Protein AF-A0A822GIM3-F1 (afdb_monomer_lite)

Structure (mmCIF, N/CA/C/O backbone):
data_AF-A0A822GIM3-F1
#
_entry.id   AF-A0A822GIM3-F1
#
loop_
_atom_site.group_PDB
_atom_site.id
_atom_site.type_symbol
_atom_site.label_atom_id
_atom_site.label_alt_id
_atom_site.label_comp_id
_atom_site.label_asym_id
_atom_site.label_entity_id
_atom_site.label_seq_id
_atom_site.pdbx_PDB_ins_code
_atom_site.Cartn_x
_atom_site.Cartn_y
_atom_site.Cartn_z
_atom_site.occupancy
_atom_site.B_iso_or_equiv
_atom_site.auth_seq_id
_atom_site.auth_comp_id
_atom_site.auth_asym_id
_atom_site.auth_atom_id
_atom_site.pdbx_PDB_model_num
ATOM 1 N N . MET A 1 1 ? -14.346 5.847 -53.983 1.00 46.53 1 MET A N 1
ATOM 2 C CA . MET A 1 1 ? -13.901 5.227 -52.721 1.00 46.53 1 MET A CA 1
ATOM 3 C C . MET A 1 1 ? -13.361 6.343 -51.842 1.00 46.53 1 MET A C 1
ATOM 5 O O . MET A 1 1 ? -12.345 6.899 -52.210 1.00 46.53 1 MET A O 1
ATOM 9 N N . LEU A 1 2 ? -14.100 6.735 -50.801 1.00 42.34 2 LEU A N 1
ATOM 10 C CA . LEU A 1 2 ? -13.643 7.383 -49.560 1.00 42.34 2 LEU A CA 1
ATOM 11 C C . LEU A 1 2 ? -14.888 7.415 -48.658 1.00 42.34 2 LEU A C 1
ATOM 13 O O . LEU A 1 2 ? -15.799 8.217 -48.856 1.00 42.34 2 LEU A O 1
ATOM 17 N N . ALA A 1 3 ? -14.997 6.414 -47.785 1.00 41.00 3 ALA A N 1
ATOM 18 C CA . ALA A 1 3 ? -16.156 6.207 -46.928 1.00 41.00 3 ALA A CA 1
ATOM 19 C C . ALA A 1 3 ? -16.236 7.296 -45.850 1.00 41.00 3 ALA A C 1
ATOM 21 O O . ALA A 1 3 ? -15.258 7.594 -45.167 1.00 41.00 3 ALA A O 1
ATOM 22 N N . SER A 1 4 ? -17.433 7.861 -45.704 1.00 48.88 4 SER A N 1
ATOM 23 C CA . SER A 1 4 ? -17.830 8.683 -44.566 1.00 48.88 4 SER A CA 1
ATOM 24 C C . SER A 1 4 ? -17.836 7.846 -43.289 1.00 48.88 4 SER A C 1
ATOM 26 O O . SER A 1 4 ? -18.501 6.817 -43.246 1.00 48.88 4 SER A O 1
ATOM 28 N N . PHE A 1 5 ? -17.196 8.333 -42.230 1.00 44.34 5 PHE A N 1
ATOM 29 C CA . PHE A 1 5 ? -17.480 7.895 -40.865 1.00 44.34 5 PHE A CA 1
ATOM 30 C C . PHE A 1 5 ? -17.882 9.110 -40.035 1.00 44.34 5 PHE A C 1
ATOM 32 O O . PHE A 1 5 ? -17.058 9.841 -39.493 1.00 44.34 5 PHE A O 1
ATOM 39 N N . ARG A 1 6 ? -19.196 9.334 -39.977 1.00 51.81 6 ARG A N 1
ATOM 40 C CA . ARG A 1 6 ? -19.855 10.164 -38.972 1.00 51.81 6 ARG A CA 1
ATOM 41 C C . ARG A 1 6 ? -20.834 9.246 -38.231 1.00 51.81 6 ARG A C 1
ATOM 43 O O . ARG A 1 6 ? -21.619 8.571 -38.889 1.00 51.81 6 ARG A O 1
ATOM 50 N N . LYS A 1 7 ? -20.800 9.318 -36.895 1.00 45.03 7 LYS A N 1
ATOM 51 C CA . LYS A 1 7 ? -21.687 8.704 -35.884 1.00 45.03 7 LYS A CA 1
ATOM 52 C C . LYS A 1 7 ? -21.379 7.271 -35.440 1.00 45.03 7 LYS A C 1
ATOM 54 O O . LYS A 1 7 ? -21.705 6.307 -36.120 1.00 45.03 7 LYS A O 1
ATOM 59 N N . GLN A 1 8 ? -20.969 7.174 -34.177 1.00 44.38 8 GLN A N 1
ATOM 60 C CA . GLN A 1 8 ? -21.656 6.295 -33.239 1.00 44.38 8 GLN A CA 1
ATOM 61 C C . GLN A 1 8 ? -21.831 7.038 -31.908 1.00 44.38 8 GLN A C 1
ATOM 63 O O . GLN A 1 8 ? -20.985 6.991 -31.024 1.00 44.38 8 GLN A O 1
ATOM 68 N N . ASP A 1 9 ? -22.943 7.764 -31.800 1.00 48.06 9 ASP A N 1
ATOM 69 C CA . ASP A 1 9 ? -23.622 7.945 -30.523 1.00 48.06 9 ASP A CA 1
ATOM 70 C C . ASP A 1 9 ? -24.108 6.564 -30.072 1.00 48.06 9 ASP A C 1
ATOM 72 O O . ASP A 1 9 ? -24.912 5.936 -30.769 1.00 48.06 9 ASP A O 1
ATOM 76 N N . LYS A 1 10 ? -23.670 6.098 -28.903 1.00 49.19 10 LYS A N 1
ATOM 77 C CA . LYS A 1 10 ? -24.512 5.229 -28.085 1.00 49.19 10 LYS A CA 1
ATOM 78 C C . LYS A 1 10 ? -24.164 5.402 -26.611 1.00 49.19 10 LYS A C 1
ATOM 80 O O . LYS A 1 10 ? -23.108 4.988 -26.152 1.00 49.19 10 LYS A O 1
ATOM 85 N N . LYS A 1 11 ? -25.088 6.065 -25.910 1.00 44.78 11 LYS A N 1
ATOM 86 C CA . LYS A 1 11 ? -25.355 5.880 -24.485 1.00 44.78 11 LYS A CA 1
ATOM 87 C C . LYS A 1 11 ? -25.225 4.398 -24.130 1.00 44.78 11 LYS A C 1
ATOM 89 O O . LYS A 1 11 ? -25.958 3.601 -24.707 1.00 44.78 11 LYS A O 1
ATOM 94 N N . ASP A 1 12 ? -24.403 4.083 -23.143 1.00 47.66 12 ASP A N 1
ATOM 95 C CA . ASP A 1 12 ? -24.634 2.929 -22.277 1.00 47.66 12 ASP A CA 1
ATOM 96 C C . ASP A 1 12 ? -24.921 3.474 -20.875 1.00 47.66 12 ASP A C 1
ATOM 98 O O . ASP A 1 12 ? -24.072 3.495 -19.987 1.00 47.66 12 ASP A O 1
ATOM 102 N N . GLU A 1 13 ? -26.142 3.992 -20.713 1.00 49.31 13 GLU A N 1
ATOM 103 C CA . GLU A 1 13 ? -26.797 3.925 -19.413 1.00 49.31 13 GLU A CA 1
ATOM 104 C C . GLU A 1 13 ? -27.410 2.528 -19.272 1.00 49.31 13 GLU A C 1
ATOM 106 O O . GLU A 1 13 ? -28.245 2.128 -20.078 1.00 49.31 13 GLU A O 1
ATOM 111 N N . GLU A 1 14 ? -26.964 1.843 -18.218 1.00 58.34 14 GLU A N 1
ATOM 112 C CA . GLU A 1 14 ? -27.718 0.886 -17.404 1.00 58.34 14 GLU A CA 1
ATOM 113 C C . GLU A 1 14 ? -28.227 -0.416 -18.058 1.00 58.34 14 GLU A C 1
ATOM 115 O O . GLU A 1 14 ? -29.291 -0.451 -18.666 1.00 58.34 14 GLU A O 1
ATOM 120 N N . SER A 1 15 ? -27.563 -1.548 -17.765 1.00 40.03 15 SER A N 1
ATOM 121 C CA . SER A 1 15 ? -28.259 -2.725 -17.201 1.00 40.03 15 SER A CA 1
ATOM 122 C C . SER A 1 15 ? -27.339 -3.917 -16.917 1.00 40.03 15 SER A C 1
ATOM 124 O O . SER A 1 15 ? -26.696 -4.438 -17.825 1.00 40.03 15 SER A O 1
ATOM 126 N N . GLY A 1 16 ? -27.379 -4.426 -15.677 1.00 40.22 16 GLY A N 1
ATOM 127 C CA . GLY A 1 16 ? -27.106 -5.843 -15.401 1.00 40.22 16 GLY A CA 1
ATOM 128 C C . GLY A 1 16 ? -26.168 -6.157 -14.230 1.00 40.22 16 GLY A C 1
ATOM 129 O O . GLY A 1 16 ? -25.064 -6.626 -14.449 1.00 40.22 16 GLY A O 1
ATOM 130 N N . THR A 1 17 ? -26.620 -5.973 -12.987 1.00 47.16 17 THR A N 1
ATOM 131 C CA . THR A 1 17 ? -26.383 -6.901 -11.846 1.00 47.16 17 THR A CA 1
ATOM 132 C C . THR A 1 17 ? -24.949 -7.346 -11.480 1.00 47.16 17 THR A C 1
ATOM 134 O O . THR A 1 17 ? -24.782 -8.241 -10.657 1.00 47.16 17 THR A O 1
ATOM 137 N N . SER A 1 18 ? -23.887 -6.718 -11.971 1.00 56.53 18 SER A N 1
ATOM 138 C CA . SER A 1 18 ? -22.538 -6.892 -11.422 1.00 56.53 18 SER A CA 1
ATOM 139 C C . SER A 1 18 ? -22.216 -5.676 -10.567 1.00 56.53 18 SER A C 1
ATOM 141 O O . SER A 1 18 ? -21.803 -4.637 -11.081 1.00 56.53 18 SER A O 1
ATOM 143 N N . GLY A 1 19 ? -22.474 -5.773 -9.259 1.00 71.19 19 GLY A N 1
ATOM 144 C CA . GLY A 1 19 ? -22.085 -4.728 -8.312 1.00 71.19 19 GLY A CA 1
ATOM 145 C C . GLY A 1 19 ? -20.615 -4.343 -8.498 1.00 71.19 19 GLY A C 1
ATOM 146 O O . GLY A 1 19 ? -19.815 -5.163 -8.946 1.00 71.19 19 GLY A O 1
ATOM 147 N N . ASN A 1 20 ? -20.265 -3.097 -8.165 1.00 79.75 20 ASN A N 1
ATOM 148 C CA . ASN A 1 20 ? -18.878 -2.636 -8.219 1.00 79.75 20 ASN A CA 1
ATOM 149 C C . ASN A 1 20 ? -17.953 -3.710 -7.595 1.00 79.75 20 ASN A C 1
ATOM 151 O O . ASN A 1 20 ? -18.190 -4.081 -6.440 1.00 79.75 20 ASN A O 1
ATOM 155 N N . PRO A 1 21 ? -16.932 -4.222 -8.314 1.00 81.69 21 PRO A N 1
ATOM 156 C CA . PRO A 1 21 ? -16.071 -5.309 -7.831 1.00 81.69 21 PRO A CA 1
ATOM 157 C C . PRO A 1 21 ? -15.328 -4.964 -6.533 1.00 81.69 21 PRO A C 1
ATOM 159 O O . PRO A 1 21 ? -14.816 -5.850 -5.855 1.00 81.69 21 PRO A O 1
ATOM 162 N N . TYR A 1 22 ? -15.299 -3.682 -6.168 1.00 84.69 22 TYR A N 1
ATOM 163 C CA . TYR A 1 22 ? -14.683 -3.155 -4.958 1.00 84.69 22 TYR A CA 1
ATOM 164 C C . TYR A 1 22 ? -15.695 -2.811 -3.850 1.00 84.69 22 TYR A C 1
ATOM 166 O O . TYR A 1 22 ? -15.312 -2.267 -2.821 1.00 84.69 22 TYR A O 1
ATOM 174 N N . LYS A 1 23 ? -16.991 -3.119 -4.020 1.00 81.19 23 LYS A N 1
ATOM 175 C CA . LYS A 1 23 ? -18.057 -2.714 -3.083 1.00 81.19 23 LYS A CA 1
ATOM 176 C C . LYS A 1 23 ? -17.884 -3.270 -1.663 1.00 81.19 23 LYS A C 1
ATOM 178 O O . LYS A 1 23 ? -18.277 -2.595 -0.723 1.00 81.19 23 LYS A O 1
ATOM 183 N N . ASN A 1 24 ? -17.305 -4.461 -1.515 1.00 85.69 24 ASN A N 1
ATOM 184 C CA . ASN A 1 24 ? -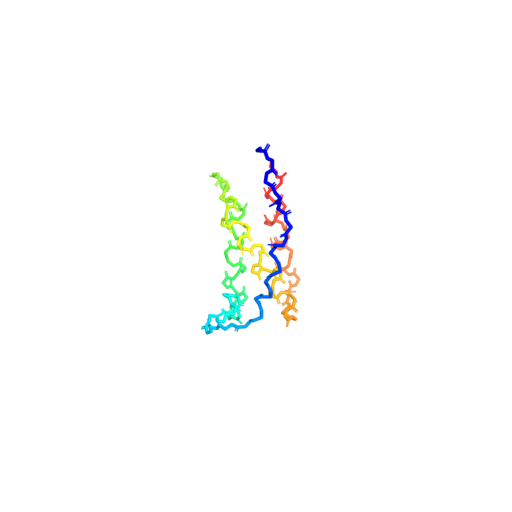17.144 -5.152 -0.230 1.00 85.69 24 ASN A CA 1
ATOM 185 C C . ASN A 1 24 ? -15.665 -5.464 0.042 1.00 85.69 24 ASN A C 1
ATOM 187 O O . ASN A 1 24 ? -15.291 -6.621 0.223 1.00 85.69 24 ASN A O 1
ATOM 191 N N . LEU A 1 25 ? -14.805 -4.447 -0.018 1.00 91.88 25 LEU A N 1
ATOM 192 C CA . LEU A 1 25 ? -13.401 -4.607 0.353 1.00 91.88 25 LEU A CA 1
ATOM 193 C C . LEU A 1 25 ? -13.244 -4.570 1.871 1.00 91.88 25 LEU A C 1
ATOM 195 O O . LEU A 1 25 ? -13.740 -3.662 2.530 1.00 91.88 25 LEU A O 1
ATOM 199 N N . GLU A 1 26 ? -12.493 -5.523 2.410 1.00 93.62 26 GLU A N 1
ATOM 200 C CA . GLU A 1 26 ? -12.067 -5.501 3.806 1.00 93.62 26 GLU A CA 1
ATOM 201 C C . GLU A 1 26 ? -10.710 -4.807 3.922 1.00 93.62 26 GLU A C 1
ATOM 203 O O . GLU A 1 26 ? -9.740 -5.218 3.274 1.00 93.62 26 GLU A O 1
ATOM 208 N N . LYS A 1 27 ? -10.620 -3.781 4.779 1.00 94.38 27 LYS A N 1
ATOM 209 C CA . LYS A 1 27 ? -9.392 -2.997 4.973 1.00 94.38 27 LYS A CA 1
ATOM 210 C C . LYS A 1 27 ? -8.170 -3.875 5.240 1.00 94.38 27 LYS A C 1
ATOM 212 O O . LYS A 1 27 ? -7.153 -3.727 4.567 1.00 94.38 27 LYS A O 1
ATOM 217 N N . ALA A 1 28 ? -8.279 -4.815 6.179 1.00 95.25 28 ALA A N 1
ATOM 218 C CA . ALA A 1 28 ? -7.175 -5.700 6.548 1.00 95.25 28 ALA A C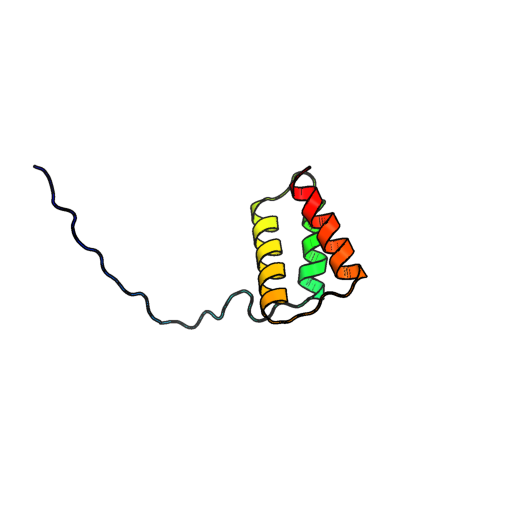A 1
ATOM 219 C C . ALA A 1 28 ? -6.651 -6.510 5.348 1.00 95.25 28 ALA A C 1
ATOM 221 O O . ALA A 1 28 ? -5.441 -6.609 5.151 1.00 95.25 28 ALA A O 1
ATOM 222 N N . SER A 1 29 ? -7.556 -7.014 4.505 1.00 96.00 29 SER A N 1
ATOM 223 C CA . SER A 1 29 ? -7.223 -7.776 3.299 1.00 96.00 29 SER A CA 1
ATOM 224 C C . SER A 1 29 ? -6.487 -6.912 2.273 1.00 96.00 29 SER A C 1
ATOM 226 O O . SER A 1 29 ? -5.437 -7.309 1.771 1.00 96.00 29 SER A O 1
ATOM 228 N N . VAL A 1 30 ? -6.970 -5.690 2.015 1.00 95.94 30 VAL A N 1
ATOM 229 C CA . VAL A 1 30 ? -6.323 -4.751 1.079 1.00 95.94 30 VAL A CA 1
ATOM 230 C C . VAL A 1 30 ? -4.924 -4.349 1.564 1.00 95.94 30 VAL A C 1
ATOM 232 O O . VAL A 1 30 ? -3.977 -4.338 0.775 1.00 95.94 30 VAL A O 1
ATOM 235 N N . LEU A 1 31 ? -4.770 -4.070 2.863 1.00 96.25 31 LEU A N 1
ATOM 236 C CA . LEU A 1 31 ? -3.477 -3.736 3.469 1.00 96.25 31 LEU A CA 1
ATOM 237 C C . LEU A 1 31 ? -2.500 -4.920 3.442 1.00 96.25 31 LEU A C 1
ATOM 239 O O . LEU A 1 31 ? -1.307 -4.741 3.197 1.00 96.25 31 LEU A O 1
ATOM 243 N N . GLN A 1 32 ? -2.991 -6.145 3.634 1.00 96.31 32 GLN A N 1
ATOM 244 C CA . GLN A 1 32 ? -2.170 -7.345 3.498 1.00 96.31 32 GLN A CA 1
ATOM 245 C C . GLN A 1 32 ? -1.715 -7.553 2.048 1.00 96.31 32 GLN A C 1
ATOM 247 O O . GLN A 1 32 ? -0.544 -7.862 1.814 1.00 96.31 32 GLN A O 1
ATOM 252 N N . GLU A 1 33 ? -2.603 -7.347 1.070 1.00 96.31 33 GLU A N 1
ATOM 253 C CA . GLU A 1 33 ? -2.262 -7.429 -0.351 1.00 96.31 33 GLU A CA 1
ATOM 254 C C . GLU A 1 33 ? -1.173 -6.417 -0.743 1.00 96.31 33 GLU A C 1
ATOM 256 O O . GLU A 1 33 ? -0.299 -6.762 -1.542 1.00 96.31 33 GLU A O 1
ATOM 261 N N . ALA A 1 34 ? -1.156 -5.216 -0.147 1.00 95.75 34 ALA A N 1
ATOM 262 C CA . ALA A 1 34 ? -0.152 -4.175 -0.405 1.00 95.75 34 ALA A CA 1
ATOM 263 C C . ALA A 1 34 ? 1.297 -4.628 -0.147 1.00 95.75 34 ALA A C 1
ATOM 265 O O . ALA A 1 34 ? 2.233 -4.081 -0.731 1.00 95.75 34 ALA A O 1
ATOM 266 N N . ARG A 1 35 ? 1.512 -5.699 0.632 1.00 94.19 35 ARG A N 1
ATOM 267 C CA . ARG A 1 35 ? 2.840 -6.318 0.786 1.00 94.19 35 ARG A CA 1
ATOM 268 C C . ARG A 1 35 ? 3.429 -6.795 -0.544 1.00 94.19 35 ARG A C 1
ATOM 270 O O . ARG A 1 35 ? 4.649 -6.759 -0.687 1.00 94.19 35 ARG A O 1
ATOM 277 N N . THR A 1 36 ? 2.578 -7.126 -1.523 1.00 95.31 36 THR A N 1
ATOM 278 C CA . THR A 1 36 ? 2.955 -7.480 -2.906 1.00 95.31 36 THR A CA 1
ATOM 279 C C . THR A 1 36 ? 3.856 -6.421 -3.554 1.00 95.31 36 THR A C 1
ATOM 281 O O . THR A 1 36 ? 4.672 -6.756 -4.403 1.00 95.31 36 THR A O 1
ATOM 284 N N . PHE A 1 37 ? 3.771 -5.145 -3.154 1.00 95.88 37 PHE A N 1
ATOM 285 C CA . PHE A 1 37 ? 4.629 -4.083 -3.701 1.00 95.88 37 PHE A CA 1
ATOM 286 C C . PHE A 1 37 ? 6.125 -4.280 -3.403 1.00 95.88 37 PHE A C 1
ATOM 288 O O . PHE A 1 37 ? 6.963 -3.638 -4.025 1.00 95.88 37 PHE A O 1
ATOM 295 N N . ASN A 1 38 ? 6.464 -5.163 -2.460 1.00 93.50 38 ASN A N 1
ATOM 296 C CA . ASN A 1 38 ? 7.838 -5.503 -2.098 1.00 93.50 38 ASN A CA 1
ATOM 297 C C . ASN A 1 38 ? 8.373 -6.733 -2.854 1.00 93.50 38 ASN A C 1
ATOM 299 O O . ASN A 1 38 ? 9.513 -7.126 -2.615 1.00 93.50 38 ASN A O 1
ATOM 303 N N . GLU A 1 39 ? 7.556 -7.387 -3.685 1.00 93.31 39 GLU A N 1
ATOM 304 C CA . GLU A 1 39 ? 7.967 -8.571 -4.441 1.00 93.31 39 GLU A CA 1
ATOM 305 C C . GLU A 1 39 ? 8.904 -8.185 -5.594 1.00 93.31 39 GLU A C 1
ATOM 307 O O . GLU A 1 39 ? 8.642 -7.239 -6.337 1.00 93.31 39 GLU A O 1
ATOM 312 N N . THR A 1 40 ? 9.961 -8.976 -5.786 1.00 90.75 40 THR A N 1
ATOM 313 C CA . THR A 1 40 ? 10.874 -8.861 -6.928 1.00 90.75 40 THR A CA 1
ATOM 314 C C . THR A 1 40 ? 10.891 -10.200 -7.672 1.00 90.75 40 THR A C 1
ATOM 316 O O . THR A 1 40 ? 11.301 -11.199 -7.077 1.00 90.75 40 THR A O 1
ATOM 319 N N . PRO A 1 41 ? 10.475 -10.266 -8.952 1.00 91.25 41 PRO A N 1
ATOM 320 C CA . PRO A 1 41 ? 10.056 -9.156 -9.811 1.00 91.25 41 PRO A CA 1
ATOM 321 C C . PRO A 1 41 ? 8.634 -8.646 -9.510 1.00 91.25 41 PRO A C 1
ATOM 323 O O . PRO A 1 41 ? 7.739 -9.420 -9.176 1.00 91.25 41 PRO A O 1
ATOM 326 N N . VAL A 1 42 ? 8.415 -7.344 -9.707 1.00 93.12 42 VAL A N 1
ATOM 327 C CA . VAL A 1 42 ? 7.114 -6.694 -9.481 1.00 93.12 42 VAL A CA 1
ATOM 328 C C . VAL A 1 42 ? 6.074 -7.158 -10.506 1.00 93.12 42 VAL A C 1
ATOM 330 O O . VAL A 1 42 ? 6.306 -7.131 -11.717 1.00 93.12 42 VAL A O 1
ATOM 333 N N . ASN A 1 43 ? 4.872 -7.503 -10.035 1.00 94.56 43 ASN A N 1
ATOM 334 C CA . ASN A 1 43 ? 3.722 -7.787 -10.896 1.00 94.56 43 ASN A CA 1
ATOM 335 C C . ASN A 1 43 ? 2.845 -6.539 -11.086 1.00 94.56 43 ASN A C 1
ATOM 337 O O . ASN A 1 43 ? 1.896 -6.309 -10.334 1.00 94.56 43 ASN A O 1
ATOM 341 N N . ALA A 1 44 ? 3.118 -5.764 -12.139 1.00 94.25 44 ALA A N 1
ATOM 342 C CA . ALA A 1 44 ? 2.430 -4.499 -12.410 1.00 94.25 44 ALA A CA 1
ATOM 343 C C . ALA A 1 44 ? 0.893 -4.617 -12.433 1.00 94.25 44 ALA A C 1
ATOM 345 O O . ALA A 1 44 ? 0.198 -3.773 -11.868 1.00 94.25 44 ALA A O 1
ATOM 346 N N . ARG A 1 45 ? 0.340 -5.685 -13.031 1.00 95.88 45 ARG A N 1
ATOM 347 C CA . ARG A 1 45 ? -1.118 -5.883 -13.115 1.00 95.88 45 ARG A CA 1
ATOM 348 C C . ARG A 1 45 ? -1.737 -6.048 -11.728 1.00 95.88 45 ARG A C 1
ATOM 350 O O . ARG A 1 45 ? -2.759 -5.428 -11.442 1.00 95.88 45 ARG A O 1
ATOM 357 N N . LYS A 1 46 ? -1.111 -6.859 -10.870 1.00 95.62 46 LYS A N 1
ATOM 358 C CA . LYS A 1 46 ? -1.557 -7.068 -9.487 1.00 95.62 46 LYS A CA 1
ATOM 359 C C . LYS A 1 46 ? -1.413 -5.776 -8.677 1.00 95.62 46 LYS A C 1
ATOM 361 O O . LYS A 1 46 ? -2.347 -5.398 -7.977 1.00 95.62 46 LYS A O 1
ATOM 366 N N . CYS A 1 47 ? -0.308 -5.048 -8.843 1.00 96.50 47 CYS A N 1
ATOM 367 C CA . CYS A 1 47 ? -0.080 -3.794 -8.127 1.00 96.50 47 CYS A CA 1
ATOM 368 C C . CYS A 1 47 ? -1.123 -2.717 -8.464 1.00 96.50 47 CYS A C 1
ATOM 370 O O . CYS A 1 47 ? -1.669 -2.102 -7.552 1.00 96.50 47 CYS A O 1
ATOM 372 N N . ILE A 1 48 ? -1.468 -2.541 -9.746 1.00 96.31 48 ILE A N 1
ATOM 373 C CA . ILE A 1 48 ? -2.510 -1.593 -10.181 1.00 96.31 48 ILE A CA 1
ATOM 374 C C . ILE A 1 48 ? -3.863 -1.930 -9.543 1.00 96.31 48 ILE A C 1
ATOM 376 O O . ILE A 1 48 ? -4.572 -1.033 -9.080 1.00 96.31 48 ILE A O 1
ATOM 380 N N . GLN A 1 49 ? -4.223 -3.217 -9.471 1.00 96.31 49 GLN A N 1
ATOM 381 C CA . GLN A 1 49 ? -5.471 -3.625 -8.825 1.00 96.31 49 GLN A CA 1
ATOM 382 C C . GLN A 1 49 ? -5.481 -3.309 -7.327 1.00 96.31 49 GLN A C 1
ATOM 384 O O . GLN A 1 49 ? -6.489 -2.814 -6.828 1.00 96.31 49 GLN A O 1
ATOM 389 N N . ILE A 1 50 ? -4.372 -3.539 -6.623 1.00 96.81 50 ILE A N 1
ATOM 390 C CA . ILE A 1 50 ? -4.265 -3.235 -5.189 1.00 96.81 50 ILE A CA 1
ATOM 391 C C . ILE A 1 50 ? -4.330 -1.720 -4.947 1.00 96.81 50 ILE A C 1
ATOM 393 O O . ILE A 1 50 ? -5.076 -1.276 -4.079 1.00 96.81 50 ILE A O 1
ATOM 397 N N . LEU A 1 51 ? -3.632 -0.912 -5.752 1.00 97.06 51 LEU A N 1
ATOM 398 C CA . LEU A 1 51 ? -3.719 0.552 -5.677 1.00 97.06 51 LEU A CA 1
ATOM 399 C C . LEU A 1 51 ? -5.155 1.046 -5.899 1.00 97.06 51 LEU A C 1
ATOM 401 O O . LEU A 1 51 ? -5.639 1.900 -5.159 1.00 97.06 51 LEU A O 1
ATOM 405 N N . THR A 1 52 ? -5.864 0.461 -6.866 1.00 96.44 52 THR A N 1
ATOM 406 C CA . THR A 1 52 ? -7.273 0.790 -7.136 1.00 96.44 52 THR A CA 1
ATOM 407 C C . THR A 1 52 ? -8.162 0.469 -5.931 1.00 96.44 52 THR A C 1
ATOM 409 O O . THR A 1 52 ? -9.002 1.289 -5.562 1.00 96.44 52 THR A O 1
ATOM 412 N N . LYS A 1 53 ? -7.944 -0.680 -5.272 1.00 96.12 53 LYS A N 1
ATOM 413 C CA . LYS A 1 53 ? -8.643 -1.053 -4.030 1.00 96.12 53 LYS A CA 1
ATOM 414 C C . LYS A 1 53 ? -8.395 -0.034 -2.910 1.00 96.12 53 LYS A C 1
ATOM 416 O O . LYS A 1 53 ? -9.355 0.388 -2.272 1.00 96.12 53 LYS A O 1
ATOM 421 N N . ILE A 1 54 ? -7.142 0.388 -2.704 1.00 95.75 54 ILE A N 1
ATOM 422 C CA . ILE A 1 54 ? -6.769 1.387 -1.683 1.00 95.75 54 ILE A CA 1
ATOM 423 C C . ILE A 1 54 ? -7.474 2.723 -1.950 1.00 95.75 54 ILE A C 1
ATOM 425 O O . ILE A 1 54 ? -8.112 3.268 -1.053 1.00 95.75 54 ILE A O 1
ATOM 429 N N . ILE A 1 55 ? -7.412 3.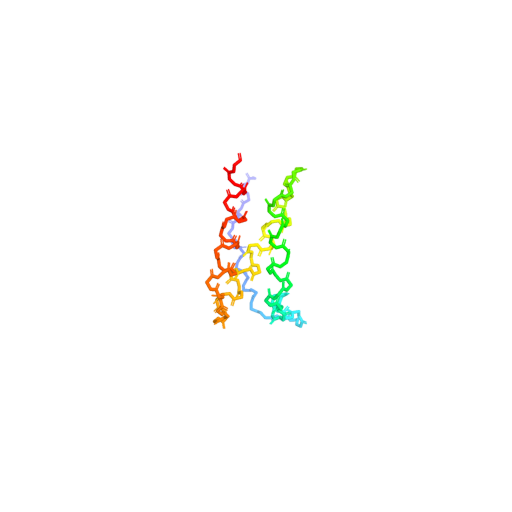226 -3.188 1.00 95.50 55 ILE A N 1
ATOM 430 C CA . ILE A 1 55 ? -8.062 4.487 -3.581 1.00 95.50 55 ILE A CA 1
ATOM 431 C C . ILE A 1 55 ? -9.577 4.402 -3.375 1.00 95.50 55 ILE A C 1
ATOM 433 O O . ILE A 1 55 ? -10.177 5.316 -2.814 1.00 95.50 55 ILE A O 1
ATOM 437 N N . TYR A 1 56 ? -10.202 3.304 -3.808 1.00 95.31 56 TYR A N 1
ATOM 438 C CA . TYR A 1 56 ? -11.641 3.115 -3.657 1.00 95.31 56 TYR A CA 1
ATOM 439 C C . TYR A 1 56 ? -12.066 3.099 -2.186 1.00 95.31 56 TYR A C 1
ATOM 441 O O . TYR A 1 56 ? -13.029 3.765 -1.818 1.00 95.31 56 TYR A O 1
ATOM 449 N N . MET A 1 57 ? -11.329 2.372 -1.350 1.00 94.12 57 MET A N 1
ATOM 450 C CA . MET A 1 57 ? -11.583 2.267 0.083 1.00 94.12 57 MET A CA 1
ATOM 451 C C . MET A 1 57 ? -11.497 3.638 0.776 1.00 94.12 57 MET A C 1
ATOM 453 O O . MET A 1 57 ? -12.422 4.016 1.492 1.00 94.12 57 MET A O 1
ATOM 457 N N . ILE A 1 58 ? -10.456 4.427 0.484 1.00 94.31 58 ILE A N 1
ATOM 458 C CA . ILE A 1 58 ? -10.306 5.795 1.013 1.00 94.31 58 ILE A CA 1
ATOM 459 C C . ILE A 1 58 ? -11.446 6.704 0.523 1.00 94.31 58 ILE A C 1
ATOM 461 O O . ILE A 1 58 ? -12.006 7.467 1.307 1.00 94.31 58 ILE A O 1
ATOM 465 N N . ASN A 1 59 ? -11.848 6.592 -0.748 1.00 92.81 59 ASN A N 1
ATOM 466 C CA . ASN A 1 59 ? -12.960 7.371 -1.306 1.00 92.81 59 ASN A CA 1
ATOM 467 C C . ASN A 1 59 ? -14.319 7.050 -0.659 1.00 92.81 59 ASN A C 1
ATOM 469 O O . ASN A 1 59 ? -15.211 7.893 -0.694 1.00 92.81 59 ASN A O 1
ATOM 473 N N . GLN A 1 60 ? -14.486 5.866 -0.060 1.00 92.00 60 GLN A N 1
ATOM 474 C CA . GLN A 1 60 ? -15.684 5.506 0.712 1.00 92.00 60 GLN A CA 1
ATOM 475 C C . GLN A 1 60 ? -15.660 6.030 2.157 1.00 92.00 60 GLN A C 1
ATOM 477 O O . GLN A 1 60 ? -16.608 5.815 2.908 1.00 92.00 60 GLN A O 1
ATOM 482 N N . GLY A 1 61 ? -14.594 6.732 2.551 1.00 92.56 61 GLY A N 1
ATOM 483 C CA . GLY A 1 61 ? -14.436 7.304 3.885 1.00 92.56 61 GLY A CA 1
ATOM 484 C C . GLY A 1 61 ? -13.715 6.397 4.883 1.00 92.56 61 GLY A C 1
ATOM 485 O O . GLY A 1 61 ? -13.572 6.793 6.041 1.00 92.56 61 GLY A O 1
ATOM 486 N N . GLU A 1 62 ? -13.229 5.224 4.460 1.00 94.19 62 GLU A N 1
ATOM 487 C CA . GLU A 1 62 ? -12.413 4.356 5.312 1.00 94.19 62 GLU A CA 1
ATOM 488 C C . GLU A 1 62 ? -11.139 5.092 5.747 1.00 94.19 62 GLU A C 1
ATOM 490 O O . GLU A 1 62 ? -10.405 5.651 4.927 1.00 94.19 62 GLU A O 1
ATOM 495 N N . GLN A 1 63 ? -10.869 5.070 7.051 1.00 94.31 63 GLN A N 1
ATOM 496 C CA . GLN A 1 63 ? -9.710 5.734 7.633 1.00 94.31 63 GLN A CA 1
ATOM 497 C C . GLN A 1 63 ? -8.592 4.721 7.875 1.00 94.31 63 GLN A C 1
ATOM 499 O O . GLN A 1 63 ? -8.752 3.724 8.589 1.00 94.31 63 GLN A O 1
ATOM 504 N N . LEU A 1 64 ? -7.427 5.011 7.303 1.00 94.31 64 LEU A N 1
ATOM 505 C CA . LEU A 1 64 ? -6.197 4.304 7.629 1.00 94.31 64 LEU A CA 1
ATOM 506 C C . LEU A 1 64 ? -5.620 4.886 8.920 1.00 94.31 64 LEU A C 1
ATOM 508 O O . L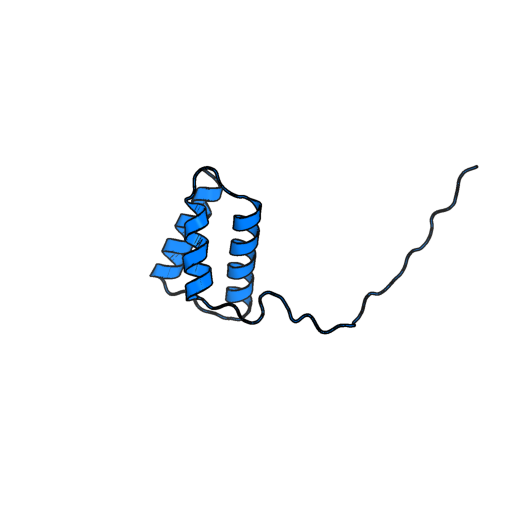EU A 1 64 ? -5.426 6.098 9.030 1.00 94.31 64 LEU A O 1
ATOM 512 N N . GLY A 1 65 ? -5.321 4.025 9.892 1.00 95.69 65 GLY A N 1
ATOM 513 C CA . GLY A 1 65 ? -4.567 4.430 11.074 1.00 95.69 65 GLY A CA 1
ATOM 514 C C . GLY A 1 65 ? -3.167 4.916 10.691 1.00 95.69 65 GLY A C 1
ATOM 515 O O . GLY A 1 65 ? -2.639 4.554 9.641 1.00 95.69 65 GLY A O 1
ATOM 516 N N . GLN A 1 66 ? -2.530 5.711 11.553 1.00 96.00 66 GLN A N 1
ATOM 517 C CA . GLN A 1 66 ? -1.216 6.304 11.269 1.00 96.00 66 GLN A CA 1
ATOM 518 C C . GLN A 1 66 ? -0.165 5.262 10.843 1.00 96.00 66 GLN A C 1
ATOM 520 O O . GLN A 1 66 ? 0.536 5.459 9.848 1.00 96.00 66 GLN A O 1
ATOM 525 N N . THR A 1 67 ? -0.076 4.144 11.569 1.00 96.19 67 THR A N 1
ATOM 526 C CA . THR A 1 67 ? 0.838 3.038 11.248 1.00 96.19 67 THR A CA 1
ATOM 527 C C . THR A 1 67 ? 0.489 2.387 9.910 1.00 96.19 67 THR A C 1
ATOM 529 O O . THR A 1 67 ? 1.357 2.275 9.050 1.00 96.19 67 THR A O 1
ATOM 532 N N . GLU A 1 68 ? -0.786 2.043 9.694 1.00 95.12 68 GLU A N 1
ATOM 533 C CA . GLU A 1 68 ? -1.276 1.427 8.449 1.00 95.12 68 GLU A CA 1
ATOM 534 C C . GLU A 1 68 ? -0.967 2.310 7.232 1.00 95.12 68 GLU A C 1
ATOM 536 O O . GLU A 1 68 ? -0.439 1.839 6.224 1.00 95.12 68 GLU A O 1
ATOM 541 N N . ALA A 1 69 ? -1.252 3.609 7.337 1.00 95.25 69 ALA A N 1
ATOM 542 C CA . ALA A 1 69 ? -0.994 4.584 6.286 1.00 95.25 69 ALA A CA 1
ATOM 543 C C . ALA A 1 69 ? 0.504 4.690 5.969 1.00 95.25 69 ALA A C 1
ATOM 545 O O . ALA A 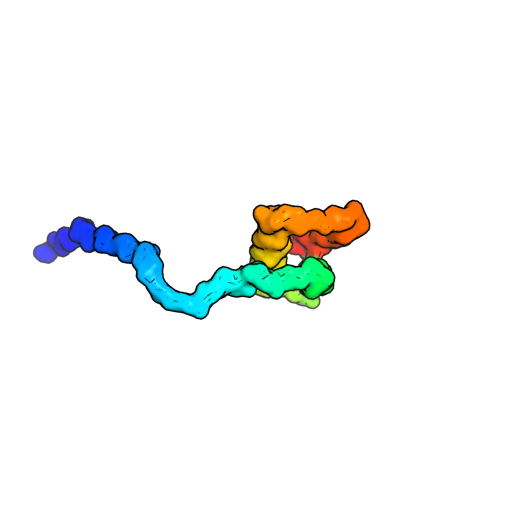1 69 ? 0.886 4.693 4.799 1.00 95.25 69 ALA A O 1
ATOM 546 N N . THR A 1 70 ? 1.349 4.727 7.003 1.00 96.56 70 THR A N 1
ATOM 547 C CA . THR A 1 70 ? 2.807 4.836 6.857 1.00 96.56 70 THR A CA 1
ATOM 548 C C . THR A 1 70 ? 3.386 3.595 6.180 1.00 96.56 70 THR A C 1
ATOM 550 O O . THR A 1 70 ? 4.133 3.711 5.209 1.00 96.56 70 THR A O 1
ATOM 553 N N . GLU A 1 71 ? 3.005 2.402 6.640 1.00 95.44 71 GLU A N 1
ATOM 554 C CA . GLU A 1 71 ? 3.440 1.134 6.043 1.00 95.44 71 GLU A CA 1
ATOM 555 C C . GLU A 1 71 ? 2.988 1.011 4.586 1.00 95.44 71 GLU A C 1
ATOM 557 O O . GLU A 1 71 ? 3.787 0.667 3.712 1.00 95.44 71 GLU A O 1
ATOM 562 N N . THR A 1 72 ? 1.727 1.351 4.304 1.00 95.56 72 THR A N 1
ATOM 563 C CA . THR A 1 72 ? 1.187 1.306 2.940 1.00 95.56 72 THR A CA 1
ATOM 564 C C . THR A 1 72 ? 1.917 2.297 2.036 1.00 95.56 72 THR A C 1
ATOM 566 O O . THR A 1 72 ? 2.277 1.946 0.914 1.00 95.56 72 THR A O 1
ATOM 569 N N . PHE A 1 73 ? 2.195 3.512 2.518 1.00 95.50 73 PHE A N 1
ATOM 570 C CA . PHE A 1 73 ? 2.944 4.525 1.774 1.00 95.50 73 PHE A CA 1
ATOM 571 C C . PHE A 1 73 ? 4.350 4.039 1.404 1.00 95.50 73 PHE A C 1
ATOM 573 O O . PHE A 1 73 ? 4.724 4.084 0.232 1.00 95.50 73 PHE A O 1
ATOM 580 N N . PHE A 1 74 ? 5.110 3.503 2.363 1.00 95.44 74 PHE A N 1
ATOM 581 C CA . PHE A 1 74 ? 6.448 2.972 2.085 1.00 95.44 74 PHE A CA 1
ATOM 582 C C . PHE A 1 74 ? 6.433 1.727 1.196 1.00 95.44 74 PHE A C 1
ATOM 584 O O . PHE A 1 74 ? 7.361 1.528 0.416 1.00 95.44 74 PHE A O 1
ATOM 591 N N . ALA A 1 75 ? 5.398 0.889 1.274 1.00 95.06 75 ALA A N 1
ATOM 592 C CA . ALA A 1 75 ? 5.237 -0.206 0.326 1.00 95.06 75 ALA A CA 1
ATOM 593 C C . ALA A 1 75 ? 5.010 0.336 -1.098 1.00 95.06 75 ALA A C 1
ATOM 595 O O . ALA A 1 75 ? 5.641 -0.140 -2.038 1.00 95.06 75 ALA A O 1
ATOM 596 N N . MET A 1 76 ? 4.169 1.365 -1.260 1.00 95.56 76 MET A N 1
ATOM 597 C CA . MET A 1 76 ? 3.887 1.983 -2.561 1.00 95.56 76 MET A CA 1
ATOM 598 C C . MET A 1 76 ? 5.126 2.623 -3.205 1.00 95.56 76 MET A C 1
ATOM 600 O O . MET A 1 76 ? 5.300 2.503 -4.417 1.00 95.56 76 MET A O 1
ATOM 604 N N . THR A 1 77 ? 6.014 3.263 -2.434 1.00 94.25 77 THR A N 1
ATOM 605 C CA . THR A 1 77 ? 7.223 3.900 -2.999 1.00 94.25 77 THR A CA 1
ATOM 606 C C . THR A 1 77 ? 8.198 2.903 -3.625 1.00 94.25 77 THR A C 1
ATOM 608 O O . THR A 1 77 ? 8.991 3.291 -4.481 1.00 94.25 77 THR A O 1
ATOM 611 N N . LYS A 1 78 ? 8.136 1.615 -3.263 1.00 91.25 78 LYS A N 1
ATOM 612 C CA . LYS A 1 78 ? 8.965 0.568 -3.885 1.00 91.25 78 LYS A CA 1
ATOM 613 C C . LYS A 1 78 ? 8.591 0.255 -5.326 1.00 91.25 78 LYS A C 1
ATOM 615 O O . LYS A 1 78 ? 9.423 -0.262 -6.053 1.00 91.25 78 LYS A O 1
ATOM 620 N N . LEU A 1 79 ? 7.384 0.615 -5.762 1.00 91.69 79 LEU A N 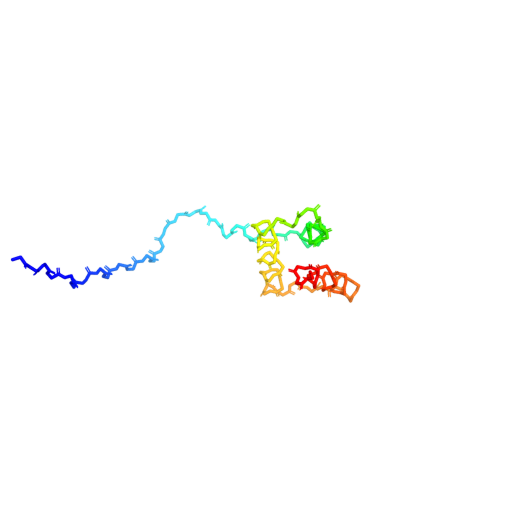1
ATOM 621 C CA . LEU A 1 79 ? 6.976 0.461 -7.162 1.00 91.69 79 LEU A CA 1
ATOM 622 C C . LEU A 1 79 ? 7.742 1.394 -8.118 1.00 91.69 79 LEU A C 1
ATOM 624 O O . LEU A 1 79 ? 7.634 1.232 -9.331 1.00 91.69 79 LEU A O 1
ATOM 628 N N . PHE A 1 80 ? 8.477 2.371 -7.579 1.00 87.25 80 PHE A N 1
ATOM 629 C CA . PHE A 1 80 ? 9.217 3.389 -8.329 1.00 87.25 80 PHE A CA 1
ATOM 630 C C . PHE A 1 80 ? 10.741 3.296 -8.149 1.00 87.25 80 PHE A C 1
ATOM 632 O O . PHE A 1 80 ? 11.451 4.193 -8.601 1.00 87.25 80 PHE A O 1
ATOM 639 N N . GLN A 1 81 ? 11.228 2.264 -7.454 1.00 78.38 81 GLN A N 1
ATOM 640 C CA . GLN A 1 81 ? 12.654 1.980 -7.259 1.00 78.38 81 GLN A CA 1
ATOM 641 C C . GLN A 1 81 ? 13.107 0.911 -8.249 1.00 78.38 81 GLN A C 1
ATOM 643 O O . GLN A 1 81 ? 14.210 1.081 -8.809 1.00 78.38 81 GLN A O 1
#

Secondary structure (DSSP, 8-state):
--------------------TTTT--HHHHHHHGGGGG-SS--HHHHHHHHHHHHHHHHTTPPPPHHHHHHHHHHHHGGG-

Radius of gyration: 18.97 Å; chains: 1; bounding box: 41×19×64 Å

pLDDT: mean 82.84, std 19.81, range [40.03, 97.06]

Sequence (81 aa):
MLASFRKQDKKDEESGTSGNPYKNLEKASVLQEARTFNETPVNARKCIQILTKIIYMINQGEQLGQTEATETFFAMTKLFQ

Foldseek 3Di:
DDDDDDDDDDDPDDDDDDPDPLPDDDPVVLLVLLLLLVDPVRDPVSNVVSVVSVVVCVVVVDDDDPVSVVSSVVSVVSNVD